Protein AF-A0A914XR70-F1 (afdb_monomer_lite)

Organism: NCBI:t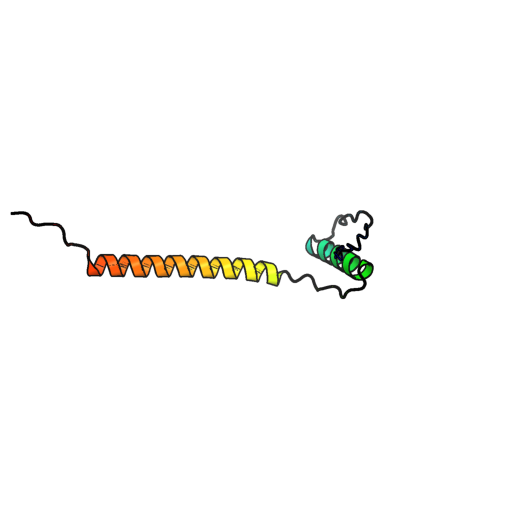xid310955

Secondary structure (DSSP, 8-state):
-----------PPPPP---TT--HHHHHHHHHHHHHHHHTS------HHHHHHHHHHHHHHHHHHHHHHHHHHHHHHHHHTT------

Sequence (88 aa):
MTSFGIIYNVRYLPPMRRHINEASEKFAQRIQERIADASNIDAIPFDLNVLKRITEQKRIHDYSQNQCAHMISTLYAAKYGPMIMHRG

pLDDT: mean 78.99, std 13.29, range [41.0, 93.62]

Radius of gyration: 27.33 Å; chains: 1; bounding box: 43×54×75 Å

Structure (mmCIF, N/CA/C/O backbone):
data_AF-A0A914XR70-F1
#
_entry.id   AF-A0A914XR70-F1
#
loop_
_atom_site.group_PDB
_atom_site.id
_atom_site.type_symbol
_atom_site.label_atom_id
_atom_site.label_alt_id
_atom_site.label_comp_id
_atom_site.label_asym_id
_atom_site.label_entity_id
_atom_site.label_seq_id
_atom_site.pdbx_PDB_ins_code
_atom_site.Cartn_x
_atom_site.Cartn_y
_atom_site.Cartn_z
_atom_site.occupancy
_atom_site.B_iso_or_equiv
_atom_site.auth_seq_id
_atom_site.auth_comp_id
_atom_site.auth_asym_id
_atom_site.auth_atom_id
_atom_site.pdbx_PDB_model_num
ATOM 1 N N . MET A 1 1 ? 14.670 -32.128 15.621 1.00 45.78 1 MET A N 1
ATOM 2 C CA . MET A 1 1 ? 14.046 -30.794 15.486 1.00 45.78 1 MET A CA 1
ATOM 3 C C . MET A 1 1 ? 14.033 -30.432 14.014 1.00 45.78 1 MET A C 1
ATOM 5 O O . MET A 1 1 ? 15.103 -30.345 13.429 1.00 45.78 1 MET A O 1
ATOM 9 N N . THR A 1 2 ? 12.858 -30.274 13.410 1.00 60.38 2 THR A N 1
ATOM 10 C CA . THR A 1 2 ? 12.738 -29.785 12.030 1.00 60.38 2 THR A CA 1
ATOM 11 C C . THR A 1 2 ? 12.644 -28.265 12.097 1.00 60.38 2 THR A C 1
ATOM 13 O O . THR A 1 2 ? 11.682 -27.734 12.644 1.00 60.38 2 THR A O 1
ATOM 16 N N . SER A 1 3 ? 13.680 -27.567 11.634 1.00 62.56 3 SER A N 1
ATOM 17 C CA . SER A 1 3 ? 13.664 -26.107 11.527 1.00 62.56 3 SER A CA 1
ATOM 18 C C . SER A 1 3 ? 12.781 -25.719 10.342 1.00 62.56 3 SER A C 1
ATOM 20 O O . SER A 1 3 ? 13.099 -26.059 9.203 1.00 62.56 3 SER A O 1
ATOM 22 N N . PHE A 1 4 ? 11.659 -25.045 10.595 1.00 66.31 4 PHE A N 1
ATOM 23 C CA . PHE A 1 4 ? 10.879 -24.406 9.539 1.00 66.31 4 PHE A CA 1
ATOM 24 C C . PHE A 1 4 ? 11.576 -23.095 9.169 1.00 66.31 4 PHE A C 1
ATOM 26 O O . PHE A 1 4 ? 11.419 -22.079 9.842 1.00 66.31 4 PHE A O 1
ATOM 33 N N . GLY A 1 5 ? 12.402 -23.130 8.124 1.00 68.00 5 GLY A N 1
ATOM 34 C CA . GLY A 1 5 ? 12.982 -21.922 7.549 1.00 68.00 5 GLY A CA 1
ATOM 35 C C . GLY A 1 5 ? 11.920 -21.150 6.771 1.00 68.00 5 GLY A C 1
ATOM 36 O O . GLY A 1 5 ? 11.308 -21.696 5.855 1.00 68.00 5 GLY A O 1
ATOM 37 N N . ILE A 1 6 ? 11.705 -19.878 7.112 1.00 71.31 6 ILE A N 1
ATOM 38 C CA . ILE A 1 6 ? 10.909 -18.973 6.278 1.00 71.31 6 ILE A CA 1
ATOM 39 C C . ILE A 1 6 ? 11.788 -18.574 5.092 1.00 71.31 6 ILE A C 1
ATOM 41 O O . ILE A 1 6 ? 12.774 -17.854 5.253 1.00 71.31 6 ILE A O 1
ATOM 45 N N . ILE A 1 7 ? 11.454 -19.071 3.904 1.00 65.38 7 ILE A N 1
ATOM 46 C CA . ILE A 1 7 ? 12.137 -18.700 2.664 1.00 65.38 7 ILE A CA 1
ATOM 47 C C . ILE A 1 7 ? 11.476 -17.427 2.137 1.00 65.38 7 ILE A C 1
ATOM 49 O O . ILE A 1 7 ? 10.334 -17.456 1.680 1.00 65.38 7 ILE A O 1
ATOM 53 N N . TYR A 1 8 ? 12.195 -16.308 2.196 1.00 69.19 8 TYR A N 1
ATOM 54 C CA . TYR A 1 8 ? 11.765 -15.065 1.561 1.00 69.19 8 TYR A CA 1
ATOM 55 C C . TYR A 1 8 ? 12.246 -15.038 0.109 1.00 69.19 8 TYR A C 1
ATOM 57 O O . TYR A 1 8 ? 13.448 -15.056 -0.152 1.00 69.19 8 TYR A O 1
ATOM 65 N N . ASN A 1 9 ? 11.316 -14.960 -0.842 1.00 70.56 9 ASN A N 1
ATOM 66 C CA . ASN A 1 9 ? 11.649 -14.700 -2.239 1.00 70.56 9 ASN A CA 1
ATOM 67 C C . ASN A 1 9 ? 11.822 -13.185 -2.434 1.00 70.56 9 ASN A C 1
ATOM 69 O O . ASN A 1 9 ? 10.850 -12.460 -2.641 1.00 70.56 9 ASN A O 1
ATOM 73 N N . VAL A 1 10 ? 13.053 -12.693 -2.278 1.00 76.38 10 VAL A N 1
ATOM 74 C CA . VAL A 1 10 ? 13.376 -11.266 -2.414 1.00 76.38 10 VAL A CA 1
ATOM 75 C C . VAL A 1 10 ? 13.795 -10.978 -3.852 1.00 76.38 10 VAL A C 1
ATOM 77 O O . VAL A 1 10 ? 14.796 -11.508 -4.332 1.00 76.38 10 VAL A O 1
ATOM 80 N N . ARG A 1 11 ? 13.058 -10.097 -4.536 1.00 79.25 11 ARG A N 1
ATOM 81 C CA . ARG A 1 11 ? 13.376 -9.654 -5.898 1.00 79.25 11 ARG A CA 1
ATOM 82 C C . ARG A 1 11 ? 13.625 -8.151 -5.927 1.00 79.25 11 ARG A C 1
ATOM 84 O O . ARG A 1 11 ? 12.733 -7.364 -5.626 1.00 79.25 11 ARG A O 1
ATOM 91 N N . TYR A 1 12 ? 14.834 -7.752 -6.316 1.00 81.12 12 TYR A N 1
ATOM 92 C CA . TYR A 1 12 ? 15.175 -6.341 -6.489 1.00 81.12 12 TYR A CA 1
ATOM 93 C C . TYR A 1 12 ? 14.618 -5.814 -7.810 1.00 81.12 12 TYR A C 1
ATOM 95 O O . TYR A 1 12 ? 14.858 -6.386 -8.875 1.00 81.12 12 TYR A O 1
ATOM 103 N N . LEU A 1 13 ? 13.887 -4.704 -7.736 1.00 85.38 13 LEU A N 1
ATOM 104 C CA . LEU A 1 13 ? 13.417 -3.971 -8.905 1.00 85.38 13 LEU A CA 1
ATOM 105 C C . LEU A 1 13 ? 14.385 -2.833 -9.246 1.00 85.38 13 LEU A C 1
ATOM 107 O O . LEU A 1 13 ? 14.975 -2.239 -8.339 1.00 85.38 13 LEU A O 1
ATOM 111 N N . PRO A 1 14 ? 14.549 -2.499 -10.538 1.00 87.31 14 PRO A N 1
ATOM 112 C CA . PRO A 1 14 ? 15.334 -1.341 -10.935 1.00 87.31 14 PRO A CA 1
ATOM 113 C C . PRO A 1 14 ? 14.712 -0.049 -10.378 1.00 87.31 14 PRO A C 1
ATOM 115 O O . PRO A 1 14 ? 13.489 0.033 -10.230 1.00 87.31 14 PRO A O 1
ATOM 118 N N . PRO A 1 15 ? 15.527 0.983 -10.097 1.00 87.31 15 PRO A N 1
ATOM 119 C CA . PRO A 1 15 ? 15.034 2.241 -9.558 1.00 87.31 15 PRO A CA 1
ATOM 120 C C . PRO A 1 15 ? 14.072 2.907 -10.547 1.00 87.31 15 PRO A C 1
ATOM 122 O O . PRO A 1 15 ? 14.448 3.273 -11.662 1.00 87.31 15 PRO A O 1
ATOM 125 N N . MET A 1 16 ? 12.823 3.084 -10.125 1.00 90.50 16 MET A N 1
ATOM 126 C CA . MET A 1 16 ? 11.800 3.768 -10.910 1.00 90.50 16 MET A CA 1
ATOM 127 C C . MET A 1 16 ? 11.749 5.244 -10.533 1.00 90.50 16 MET A C 1
ATOM 129 O O . MET A 1 16 ? 11.691 5.599 -9.358 1.00 90.50 16 MET A O 1
ATOM 133 N N . ARG A 1 17 ? 11.761 6.117 -11.542 1.00 92.19 17 ARG A N 1
ATOM 134 C CA . ARG A 1 17 ? 11.609 7.566 -11.367 1.00 92.19 17 ARG A CA 1
ATOM 135 C C . ARG A 1 17 ? 10.249 8.015 -11.877 1.00 92.19 17 ARG A C 1
ATOM 137 O O . ARG A 1 17 ? 9.767 7.491 -12.885 1.00 92.19 17 ARG A O 1
ATOM 144 N N . ARG A 1 18 ? 9.664 8.994 -11.189 1.00 93.62 18 ARG A N 1
ATOM 145 C CA . ARG A 1 18 ? 8.455 9.685 -11.636 1.00 93.62 18 ARG A CA 1
ATOM 146 C C . ARG A 1 18 ? 8.779 10.539 -12.859 1.00 93.62 18 ARG A C 1
ATOM 148 O O . ARG A 1 18 ? 9.8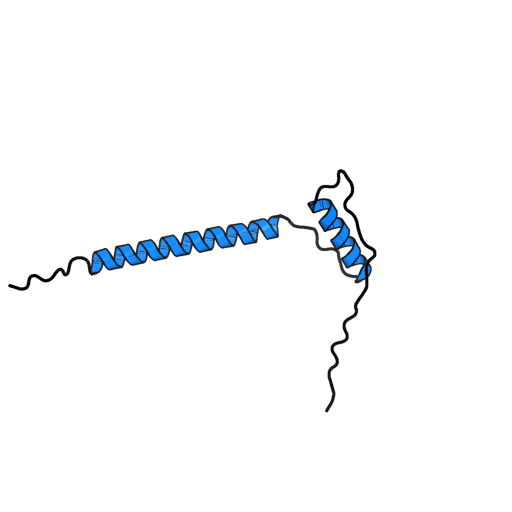17 11.204 -12.878 1.00 93.62 18 ARG A O 1
ATOM 155 N N . HIS A 1 19 ? 7.911 10.536 -13.863 1.00 93.06 19 HIS A N 1
ATOM 156 C CA . HIS A 1 19 ? 8.057 11.449 -14.998 1.00 93.06 19 HIS A CA 1
ATOM 157 C C . HIS A 1 19 ? 7.712 12.894 -14.593 1.00 93.06 19 HIS A C 1
ATOM 159 O O . HIS A 1 19 ? 6.987 13.124 -13.629 1.00 93.06 19 HIS A O 1
ATOM 165 N N . ILE A 1 20 ? 8.225 13.882 -15.335 1.00 90.62 20 ILE A N 1
ATOM 166 C CA . ILE A 1 20 ? 8.102 15.316 -14.993 1.00 90.62 20 ILE A CA 1
ATOM 167 C C . ILE A 1 20 ? 6.639 15.767 -14.825 1.00 90.62 20 ILE A C 1
ATOM 169 O O . ILE A 1 20 ? 6.347 16.521 -13.903 1.00 90.62 20 ILE A O 1
ATOM 173 N N . ASN A 1 21 ? 5.723 15.243 -15.645 1.00 93.00 21 ASN A N 1
ATOM 174 C CA . ASN A 1 21 ? 4.295 15.592 -15.628 1.00 93.00 21 ASN A CA 1
ATOM 175 C C . ASN A 1 21 ? 3.393 14.447 -15.129 1.00 93.00 21 ASN A C 1
ATOM 177 O O . ASN A 1 21 ? 2.184 14.464 -15.346 1.00 93.00 21 ASN A O 1
ATOM 181 N N . GLU A 1 22 ? 3.966 13.410 -14.515 1.00 90.19 22 GLU A N 1
ATOM 182 C CA . GLU A 1 22 ? 3.194 12.273 -14.010 1.00 90.19 22 GLU A CA 1
ATOM 183 C C . GLU A 1 22 ? 2.608 12.607 -12.635 1.0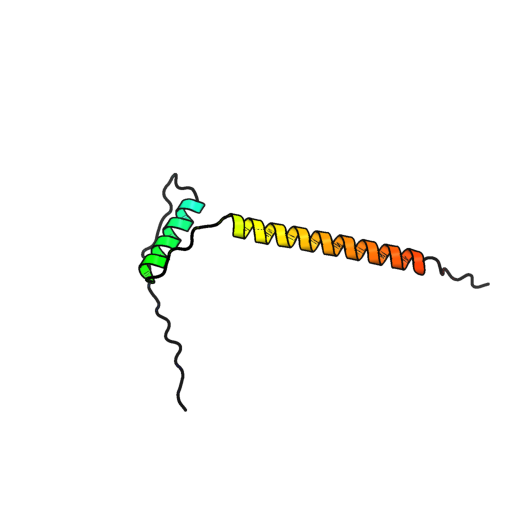0 90.19 22 GLU A C 1
ATOM 185 O O . GLU A 1 22 ? 3.327 12.974 -11.702 1.00 90.19 22 GLU A O 1
ATOM 190 N N . ALA A 1 23 ? 1.287 12.458 -12.513 1.00 88.12 23 ALA A N 1
ATOM 191 C CA . ALA A 1 23 ? 0.603 12.549 -11.232 1.00 88.12 23 ALA A CA 1
ATOM 192 C C . ALA A 1 23 ? 1.140 11.475 -10.271 1.00 88.12 23 ALA A C 1
ATOM 194 O O . ALA A 1 23 ? 1.435 10.348 -10.677 1.00 88.12 23 ALA A O 1
ATOM 195 N N . SER A 1 24 ? 1.268 11.810 -8.988 1.00 85.38 24 SER A N 1
ATOM 196 C CA . SER A 1 24 ? 1.848 10.906 -7.986 1.00 85.38 24 SER A CA 1
ATOM 197 C C . SER A 1 24 ? 1.092 9.576 -7.885 1.00 85.38 24 SER A C 1
ATOM 199 O O . SER A 1 24 ? 1.703 8.534 -7.672 1.00 85.38 24 SER A O 1
ATOM 201 N N . GLU A 1 25 ? -0.222 9.594 -8.096 1.00 84.69 25 GLU A N 1
ATOM 202 C CA . GLU A 1 25 ? -1.084 8.412 -8.078 1.00 84.69 25 GLU A CA 1
ATOM 203 C C . GLU A 1 25 ? -0.812 7.494 -9.269 1.00 84.69 25 GLU A C 1
ATOM 205 O O . GLU A 1 25 ? -0.753 6.276 -9.119 1.00 84.69 25 GLU A O 1
ATOM 210 N N . LYS A 1 26 ? -0.576 8.078 -10.450 1.00 86.06 26 LYS A N 1
ATOM 211 C CA . LYS A 1 26 ? -0.201 7.327 -11.655 1.00 86.06 26 LYS A CA 1
ATOM 212 C C . LYS A 1 26 ? 1.171 6.681 -11.506 1.00 86.06 26 LYS A C 1
ATOM 214 O O . LYS A 1 26 ? 1.348 5.531 -11.897 1.00 86.06 26 LYS A O 1
ATOM 219 N N . PHE A 1 27 ? 2.099 7.378 -10.855 1.00 90.25 27 PHE A N 1
ATOM 220 C CA . PHE A 1 27 ? 3.404 6.821 -10.522 1.00 90.25 27 PHE A CA 1
ATOM 221 C C . PHE A 1 27 ? 3.312 5.645 -9.544 1.00 90.25 27 PHE A C 1
ATOM 223 O O . PHE A 1 27 ? 3.927 4.604 -9.773 1.00 90.25 27 PHE A O 1
ATOM 230 N N . ALA A 1 28 ? 2.522 5.792 -8.477 1.00 86.88 28 ALA A N 1
ATOM 231 C CA . ALA A 1 28 ? 2.306 4.729 -7.500 1.00 86.88 28 ALA A CA 1
ATOM 232 C C . ALA A 1 28 ? 1.661 3.492 -8.145 1.00 86.88 28 ALA A C 1
ATOM 234 O O . ALA A 1 28 ? 2.142 2.378 -7.939 1.00 86.88 28 ALA A O 1
ATOM 235 N N . GLN A 1 29 ? 0.644 3.697 -8.988 1.00 88.00 29 GLN A N 1
ATOM 236 C CA . GLN A 1 29 ? 0.001 2.625 -9.744 1.00 88.00 29 GLN A CA 1
ATOM 237 C C . GLN A 1 29 ? 1.006 1.880 -10.640 1.00 88.00 29 GLN A C 1
ATOM 239 O O . GLN A 1 29 ? 1.073 0.656 -10.600 1.00 88.00 29 GLN A O 1
ATOM 244 N N . ARG A 1 30 ? 1.853 2.605 -11.380 1.00 90.00 30 ARG A N 1
ATOM 245 C CA . ARG A 1 30 ? 2.881 2.010 -12.249 1.00 90.00 30 ARG A CA 1
ATOM 246 C C . ARG A 1 30 ? 3.908 1.178 -11.478 1.00 90.00 30 ARG A C 1
ATOM 248 O O . ARG A 1 30 ? 4.338 0.126 -11.950 1.00 90.00 30 ARG A O 1
ATOM 255 N N . ILE A 1 31 ? 4.319 1.636 -10.293 1.00 89.00 31 ILE A N 1
ATOM 256 C CA . ILE A 1 31 ? 5.201 0.852 -9.415 1.00 89.00 31 ILE A CA 1
ATOM 257 C C . ILE A 1 31 ? 4.493 -0.427 -8.963 1.00 89.00 31 ILE A C 1
ATOM 259 O O . ILE A 1 31 ? 5.092 -1.500 -8.993 1.00 89.00 31 ILE A O 1
ATOM 263 N N . GLN A 1 32 ? 3.228 -0.321 -8.559 1.00 87.38 32 GLN A N 1
ATOM 264 C CA . GLN A 1 32 ? 2.442 -1.450 -8.077 1.00 87.38 32 GLN A CA 1
ATOM 265 C C . GLN A 1 32 ? 2.239 -2.515 -9.159 1.00 87.38 32 GLN A C 1
ATOM 267 O O . GLN A 1 32 ? 2.447 -3.695 -8.887 1.00 87.38 32 GLN A O 1
ATOM 272 N N . GLU A 1 33 ? 1.929 -2.103 -10.389 1.00 89.19 33 GLU A N 1
ATOM 273 C CA . GLU A 1 33 ? 1.863 -2.986 -11.559 1.00 89.19 33 GLU A CA 1
ATOM 274 C C . GLU A 1 33 ? 3.201 -3.704 -11.777 1.00 89.19 33 GLU A C 1
ATOM 276 O O . GLU A 1 33 ? 3.240 -4.921 -11.937 1.00 89.19 33 GLU A O 1
ATOM 281 N N . ARG A 1 34 ? 4.329 -2.992 -11.657 1.00 89.19 34 ARG A N 1
ATOM 282 C CA . ARG A 1 34 ? 5.651 -3.611 -11.817 1.00 89.19 34 ARG A CA 1
ATOM 283 C C . ARG A 1 34 ? 5.992 -4.619 -10.7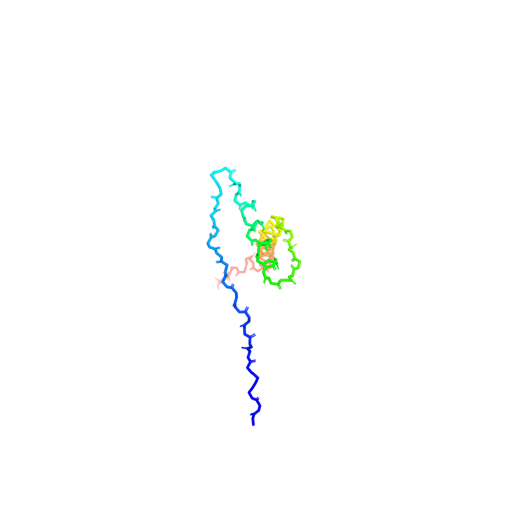20 1.00 89.19 34 ARG A C 1
ATOM 285 O O . ARG A 1 34 ? 6.643 -5.626 -10.999 1.00 89.19 34 ARG A O 1
ATOM 292 N N . ILE A 1 35 ? 5.595 -4.345 -9.480 1.00 87.25 35 ILE A N 1
ATOM 293 C CA . ILE A 1 35 ? 5.752 -5.281 -8.359 1.00 87.25 35 ILE A CA 1
ATOM 294 C C . ILE A 1 35 ? 4.883 -6.521 -8.588 1.00 87.25 35 ILE A C 1
ATOM 296 O O . ILE A 1 35 ? 5.352 -7.637 -8.352 1.00 87.25 35 ILE A O 1
ATOM 300 N N . ALA A 1 36 ? 3.656 -6.328 -9.072 1.00 88.00 36 ALA A N 1
ATOM 301 C CA . ALA A 1 36 ? 2.717 -7.400 -9.363 1.00 88.00 36 ALA A CA 1
ATOM 302 C C . ALA A 1 36 ? 3.252 -8.331 -10.464 1.00 88.00 36 ALA A C 1
ATOM 304 O O . ALA A 1 36 ? 3.405 -9.529 -10.222 1.00 88.00 36 ALA A O 1
ATOM 305 N N . ASP A 1 37 ? 3.703 -7.764 -11.590 1.00 88.56 37 ASP A N 1
ATOM 306 C CA . ASP A 1 37 ? 4.379 -8.492 -12.673 1.00 88.56 37 ASP A CA 1
ATOM 307 C C . ASP A 1 37 ? 5.572 -9.304 -12.153 1.00 88.56 37 ASP A C 1
ATOM 309 O O . ASP A 1 37 ? 5.762 -10.478 -12.471 1.00 88.56 37 ASP A O 1
ATOM 313 N N . ALA A 1 38 ? 6.420 -8.662 -11.346 1.00 87.00 38 ALA A N 1
ATOM 314 C CA . ALA A 1 38 ? 7.639 -9.273 -10.839 1.00 87.00 38 ALA A CA 1
ATOM 315 C C . ALA A 1 38 ? 7.374 -10.391 -9.822 1.00 87.00 38 ALA A C 1
ATOM 317 O O . ALA A 1 38 ? 8.234 -11.262 -9.656 1.00 87.00 38 ALA A O 1
ATOM 318 N N . SER A 1 39 ? 6.210 -10.371 -9.175 1.00 84.94 39 SER A N 1
ATOM 319 C CA . SER A 1 39 ? 5.783 -11.367 -8.190 1.00 84.94 39 SER A CA 1
ATOM 320 C C . SER A 1 39 ? 4.798 -12.387 -8.772 1.00 84.94 39 SER A C 1
ATOM 322 O O . SER A 1 39 ? 4.401 -13.302 -8.058 1.00 84.94 39 SER A O 1
ATOM 324 N N . ASN A 1 40 ? 4.436 -12.257 -10.057 1.00 85.06 40 ASN A N 1
ATOM 325 C CA . ASN A 1 40 ? 3.428 -13.072 -10.738 1.00 85.06 40 ASN A CA 1
ATOM 326 C C . ASN A 1 40 ? 2.087 -13.113 -9.979 1.00 85.06 40 ASN A C 1
ATOM 328 O O . ASN A 1 40 ? 1.494 -14.175 -9.790 1.00 85.06 40 ASN A O 1
ATOM 332 N N . ILE A 1 41 ? 1.654 -11.946 -9.504 1.00 83.94 41 ILE A N 1
ATOM 333 C CA . ILE A 1 41 ? 0.360 -11.729 -8.848 1.00 83.94 41 ILE A C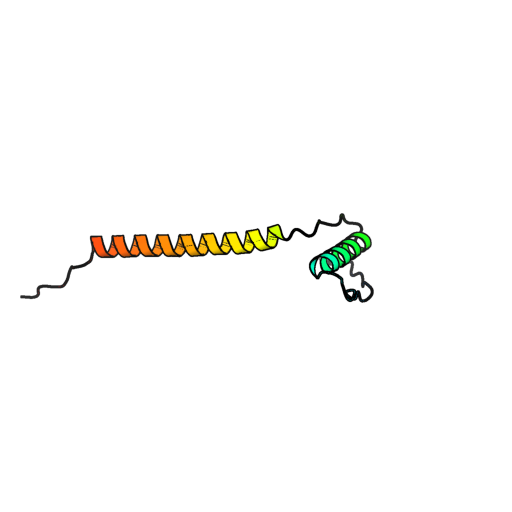A 1
ATOM 334 C C . ILE A 1 41 ? -0.431 -10.682 -9.628 1.00 83.94 41 ILE A C 1
ATOM 336 O O . ILE A 1 41 ? 0.148 -9.889 -10.369 1.00 83.94 41 ILE A O 1
ATOM 340 N N . ASP A 1 42 ? -1.742 -10.637 -9.415 1.00 81.75 42 ASP A N 1
ATOM 341 C CA . ASP A 1 42 ? -2.582 -9.616 -10.032 1.00 81.75 42 ASP A CA 1
ATOM 342 C C . ASP A 1 42 ? -2.311 -8.229 -9.436 1.00 81.75 42 ASP A C 1
ATOM 344 O O . ASP A 1 42 ? -2.199 -8.046 -8.217 1.00 81.75 42 ASP A O 1
ATOM 348 N N . ALA A 1 43 ? -2.226 -7.224 -10.308 1.00 79.00 43 ALA A N 1
ATOM 349 C CA . ALA A 1 43 ? -2.089 -5.838 -9.893 1.00 79.00 43 ALA A CA 1
ATOM 350 C C . ALA A 1 43 ? -3.401 -5.356 -9.262 1.00 79.00 43 ALA A C 1
ATOM 352 O O . ALA A 1 43 ? -4.437 -5.258 -9.919 1.00 79.00 43 ALA A O 1
ATOM 353 N N . ILE A 1 44 ? -3.358 -5.028 -7.971 1.00 76.88 44 ILE A N 1
ATOM 354 C CA . ILE A 1 44 ? -4.503 -4.419 -7.292 1.00 76.88 44 ILE A CA 1
ATOM 355 C C . ILE A 1 44 ? -4.627 -2.968 -7.790 1.00 76.88 44 ILE A C 1
ATOM 357 O O . ILE A 1 44 ? -3.639 -2.231 -7.741 1.00 76.88 44 ILE A O 1
ATOM 361 N N . PRO A 1 45 ? -5.806 -2.521 -8.253 1.00 70.56 45 PRO A N 1
ATOM 362 C CA . PRO A 1 45 ? -5.989 -1.145 -8.692 1.00 70.56 45 PRO A CA 1
ATOM 363 C C . PRO A 1 45 ? -5.736 -0.171 -7.537 1.00 70.56 45 PRO A C 1
ATOM 365 O O . PRO A 1 45 ? -6.176 -0.389 -6.406 1.00 70.56 45 PRO A O 1
ATOM 368 N N . PHE A 1 46 ? -5.026 0.919 -7.829 1.00 67.44 46 PHE A N 1
ATOM 369 C CA . PHE A 1 46 ? -4.721 1.955 -6.848 1.00 67.44 46 PHE A CA 1
ATOM 370 C C . PHE A 1 46 ? -6.005 2.705 -6.453 1.00 67.44 46 PHE A C 1
ATOM 372 O O . PHE A 1 46 ? -6.442 3.628 -7.143 1.00 67.44 46 PHE A O 1
ATOM 379 N N . ASP A 1 47 ? -6.640 2.288 -5.355 1.00 67.62 47 ASP A N 1
ATOM 380 C CA . ASP A 1 47 ? -7.900 2.865 -4.886 1.00 67.62 47 ASP A CA 1
ATOM 381 C C . ASP A 1 47 ? -7.668 3.953 -3.824 1.00 67.62 47 ASP A C 1
ATOM 383 O O . ASP A 1 47 ? -7.566 3.695 -2.621 1.00 67.62 47 ASP A O 1
ATOM 387 N N . LEU A 1 48 ? -7.651 5.212 -4.270 1.00 64.06 48 LEU A N 1
ATOM 388 C CA . LEU A 1 48 ? -7.648 6.392 -3.393 1.00 64.06 48 LEU A CA 1
ATOM 389 C C . LEU A 1 48 ? -8.833 6.413 -2.416 1.00 64.06 48 LEU A C 1
ATOM 391 O O . LEU A 1 48 ? -8.770 7.092 -1.385 1.00 64.06 48 LEU A O 1
ATOM 395 N N . ASN A 1 49 ? -9.919 5.694 -2.713 1.00 65.25 49 ASN A N 1
ATOM 396 C CA . ASN A 1 49 ? -11.063 5.624 -1.819 1.00 65.25 49 ASN A CA 1
ATOM 397 C C . ASN A 1 49 ? -10.760 4.804 -0.571 1.00 65.25 49 ASN A C 1
ATOM 399 O O . ASN A 1 49 ? -11.386 5.062 0.447 1.00 65.25 49 ASN A O 1
ATOM 403 N N . VAL A 1 50 ? -9.791 3.885 -0.585 1.00 66.94 50 VAL A N 1
ATOM 404 C CA . VAL A 1 50 ? -9.394 3.147 0.625 1.00 66.94 50 VAL A CA 1
ATOM 405 C C . VAL A 1 50 ? -8.778 4.100 1.650 1.00 66.94 50 VAL A C 1
ATOM 407 O O . VAL A 1 50 ? -9.194 4.112 2.806 1.00 66.94 50 VAL A O 1
ATOM 410 N N . LEU A 1 51 ? -7.866 4.977 1.221 1.00 64.62 51 LEU A N 1
ATOM 411 C CA . LEU A 1 51 ? -7.258 5.983 2.101 1.00 64.62 51 LEU A CA 1
ATOM 412 C C . LEU A 1 51 ? -8.289 6.997 2.614 1.00 64.62 51 LEU A C 1
ATOM 414 O O . LEU A 1 51 ? -8.290 7.348 3.799 1.00 64.62 51 LEU A O 1
ATOM 418 N N . LYS A 1 52 ? -9.212 7.425 1.744 1.00 67.81 52 LYS A N 1
ATOM 419 C CA . LYS A 1 52 ? -10.330 8.294 2.137 1.00 67.81 52 LYS A CA 1
ATOM 420 C C . LYS A 1 52 ? -11.274 7.594 3.114 1.00 67.81 52 LYS A C 1
ATOM 422 O O . LYS A 1 52 ? -11.669 8.207 4.095 1.00 67.81 52 LYS A O 1
ATOM 427 N N . ARG A 1 53 ? -11.582 6.310 2.900 1.00 75.12 53 ARG A N 1
ATOM 428 C CA . ARG A 1 53 ? -12.422 5.496 3.792 1.00 75.12 53 ARG A CA 1
ATOM 429 C C . ARG A 1 53 ? -11.792 5.342 5.169 1.00 75.12 53 ARG A C 1
ATOM 431 O O . ARG A 1 53 ? -12.502 5.519 6.145 1.00 75.12 53 ARG A O 1
ATOM 438 N N . ILE A 1 54 ? -10.488 5.077 5.264 1.00 79.06 54 ILE A N 1
ATOM 439 C CA . ILE A 1 54 ? -9.786 4.969 6.556 1.00 79.06 54 ILE A CA 1
ATOM 440 C C . ILE A 1 54 ? -9.825 6.307 7.303 1.00 79.06 54 ILE A C 1
ATOM 442 O O . ILE A 1 54 ? -10.147 6.355 8.490 1.00 79.06 54 ILE A O 1
ATOM 446 N N . THR A 1 55 ? -9.538 7.403 6.598 1.00 78.56 55 THR A N 1
ATOM 447 C CA . THR A 1 55 ? -9.579 8.752 7.182 1.00 78.56 55 THR A CA 1
ATOM 448 C C . THR A 1 55 ? -10.985 9.106 7.667 1.00 78.56 55 THR A C 1
ATOM 450 O O . THR A 1 55 ? -11.154 9.590 8.784 1.00 78.56 55 THR A O 1
ATOM 453 N N . GLU A 1 56 ? -12.002 8.810 6.859 1.00 75.44 56 GLU A N 1
ATOM 454 C CA . GLU A 1 56 ? -13.396 9.096 7.187 1.00 75.44 56 GLU A CA 1
ATOM 455 C C . GLU A 1 56 ? -13.922 8.198 8.315 1.00 75.44 56 GLU A C 1
ATOM 457 O O . GLU A 1 56 ? -14.610 8.679 9.211 1.00 75.44 56 GLU A O 1
ATOM 462 N N . GLN A 1 57 ? -13.531 6.920 8.350 1.00 86.44 57 GLN A N 1
ATOM 463 C CA . GLN A 1 57 ? -13.831 6.015 9.463 1.00 86.44 57 GLN A CA 1
ATOM 464 C C . GLN A 1 57 ? -13.257 6.540 10.777 1.00 86.44 57 GLN A C 1
ATOM 466 O O . GLN A 1 57 ? -13.966 6.568 11.782 1.00 86.44 57 GLN A O 1
ATOM 471 N N . LYS A 1 58 ? -12.003 7.007 10.767 1.00 91.88 58 LYS A N 1
ATOM 472 C CA . LYS A 1 58 ? -11.382 7.608 11.950 1.00 91.88 58 LYS A CA 1
ATOM 473 C C . LYS A 1 58 ? -12.122 8.875 12.387 1.00 91.88 58 LYS A C 1
ATOM 475 O O . LYS A 1 58 ? -12.447 9.014 13.561 1.00 91.88 58 LYS A O 1
ATOM 480 N N . ARG A 1 59 ? -12.471 9.755 11.442 1.00 90.56 59 ARG A N 1
ATOM 481 C CA . ARG A 1 59 ? -13.245 10.977 11.717 1.00 90.56 59 ARG A CA 1
ATOM 482 C C . ARG A 1 59 ? -14.592 10.669 12.378 1.00 90.56 59 ARG A C 1
ATOM 484 O O . ARG A 1 59 ? -14.959 11.320 13.354 1.00 90.56 59 ARG A O 1
ATOM 491 N N . ILE A 1 60 ? -15.324 9.686 11.851 1.00 88.88 60 ILE A N 1
ATOM 492 C CA . ILE A 1 60 ? -16.628 9.263 12.381 1.00 88.88 60 ILE A CA 1
ATOM 493 C C . ILE A 1 60 ? -16.473 8.631 13.768 1.00 88.88 60 ILE A C 1
ATOM 495 O O . ILE A 1 60 ? -17.249 8.949 14.669 1.00 88.88 60 ILE A O 1
ATOM 499 N N . HIS A 1 61 ? -15.464 7.779 13.957 1.00 93.38 61 HIS A N 1
ATOM 500 C CA . HIS A 1 61 ? -15.162 7.176 15.252 1.00 93.38 61 HIS A CA 1
ATOM 501 C C . HIS A 1 61 ? -14.892 8.248 16.317 1.00 93.38 61 HIS A C 1
ATOM 503 O O . HIS A 1 61 ? -15.566 8.263 17.348 1.00 93.38 61 HIS A O 1
ATOM 509 N N . ASP A 1 62 ? -13.992 9.191 16.039 1.00 93.62 62 ASP A N 1
ATOM 510 C CA . ASP A 1 62 ? -13.614 10.248 16.984 1.00 93.62 62 ASP A CA 1
ATOM 511 C C . ASP A 1 62 ? -14.807 11.165 17.299 1.00 93.62 62 ASP A C 1
ATOM 513 O O . ASP A 1 62 ? -15.047 11.526 18.453 1.00 93.62 62 ASP A O 1
ATOM 517 N N . TYR A 1 63 ? -15.622 11.487 16.288 1.00 93.62 63 TYR A N 1
ATOM 518 C CA . TYR A 1 63 ? -16.875 12.212 16.489 1.00 93.62 63 TYR A CA 1
ATOM 519 C C . TYR A 1 63 ? -17.831 11.449 17.417 1.00 93.62 63 TYR A C 1
ATOM 521 O O . TYR A 1 63 ? -18.341 12.024 18.379 1.00 93.62 63 TYR A O 1
ATOM 529 N N . SER A 1 64 ? -18.043 10.153 17.170 1.00 89.62 64 SER A N 1
ATOM 530 C CA . SER A 1 64 ? -18.942 9.321 17.977 1.00 89.62 64 SER A CA 1
ATOM 531 C C . SER A 1 64 ? -18.472 9.184 19.428 1.00 89.62 64 SER A C 1
ATOM 533 O O . SER A 1 64 ? -19.284 9.313 20.344 1.00 89.62 64 SER A O 1
ATOM 535 N N . GLN A 1 65 ? -17.165 9.018 19.658 1.00 92.44 65 GLN A N 1
ATOM 536 C CA . GLN A 1 65 ? -16.593 8.973 21.004 1.00 92.44 65 GLN A CA 1
ATOM 537 C C . GLN A 1 65 ? -16.827 10.280 21.757 1.00 92.44 65 GLN A C 1
ATOM 539 O O . GLN A 1 65 ? -17.267 10.251 22.906 1.00 92.44 65 GLN A O 1
ATOM 544 N N . ASN A 1 66 ? -16.598 11.421 21.105 1.00 91.69 66 ASN A N 1
ATOM 545 C CA . ASN A 1 66 ? -16.803 12.730 21.718 1.00 91.69 66 ASN A CA 1
ATOM 546 C C . ASN A 1 66 ? -18.276 12.981 22.067 1.00 91.69 66 ASN A C 1
ATOM 548 O O . ASN A 1 66 ? -18.574 13.481 23.152 1.00 91.69 66 ASN A O 1
ATOM 552 N N . GLN A 1 67 ? -19.205 12.595 21.187 1.00 91.31 67 GLN A N 1
ATOM 553 C CA . GLN A 1 67 ? -20.640 12.709 21.462 1.00 91.31 67 GLN A CA 1
ATOM 554 C C . GLN A 1 67 ? -21.072 11.804 22.622 1.00 91.31 67 GLN A C 1
ATOM 556 O O . GLN A 1 67 ? -21.764 12.258 23.531 1.00 91.31 67 GLN A O 1
ATOM 561 N N . CYS A 1 68 ? -20.611 10.551 22.655 1.00 88.94 68 CYS A N 1
ATOM 562 C CA . CYS A 1 68 ? -20.873 9.648 23.775 1.00 88.94 68 CYS A CA 1
ATOM 563 C C . CYS A 1 68 ? -20.312 10.191 25.095 1.00 88.94 68 CYS A C 1
ATOM 565 O O . CYS A 1 68 ? -21.022 10.203 26.098 1.00 88.94 68 CYS A O 1
ATOM 567 N N . ALA A 1 69 ? -19.074 10.691 25.104 1.00 88.50 69 ALA A N 1
ATOM 568 C CA . ALA A 1 69 ? -18.465 11.280 26.294 1.00 88.50 69 ALA A CA 1
ATOM 569 C C . ALA A 1 69 ? -19.256 12.497 26.805 1.00 88.50 69 ALA A C 1
ATOM 571 O O . ALA A 1 69 ? -19.465 12.636 28.011 1.00 88.50 69 ALA A O 1
ATOM 572 N N . HIS A 1 70 ? -19.746 13.344 25.895 1.00 88.38 70 HIS A N 1
ATOM 573 C CA . HIS A 1 70 ? -20.580 14.495 26.236 1.00 88.38 70 HIS A CA 1
ATOM 574 C C . HIS A 1 70 ? -21.949 14.088 26.805 1.00 88.38 70 HIS A C 1
ATOM 576 O O . HIS A 1 70 ? -22.403 14.638 27.809 1.00 88.38 70 HIS A O 1
ATOM 582 N N . MET A 1 71 ? -22.606 13.087 26.217 1.00 88.19 71 MET A N 1
ATOM 583 C CA . MET A 1 71 ? -23.868 12.564 26.754 1.00 88.19 71 MET A CA 1
ATOM 584 C C . MET A 1 71 ? -23.683 11.931 28.135 1.00 88.19 71 MET A C 1
ATOM 586 O O . MET A 1 71 ? -24.493 12.132 29.034 1.00 88.19 71 MET A O 1
ATOM 590 N N . ILE A 1 72 ? -22.594 11.190 28.339 1.00 86.94 72 ILE A N 1
ATOM 591 C CA . ILE A 1 72 ? -22.291 10.599 29.643 1.00 86.94 72 ILE A CA 1
ATOM 592 C C . ILE A 1 72 ? -22.052 11.705 30.674 1.00 86.94 72 ILE A C 1
ATOM 594 O O . ILE A 1 72 ? -22.651 11.668 31.746 1.00 86.94 72 ILE A O 1
ATOM 598 N N . SER A 1 73 ? -21.234 12.716 30.366 1.00 87.06 73 SER A N 1
ATOM 599 C CA . SER A 1 73 ? -20.940 13.792 31.320 1.00 87.06 73 SER A CA 1
ATOM 600 C C . SER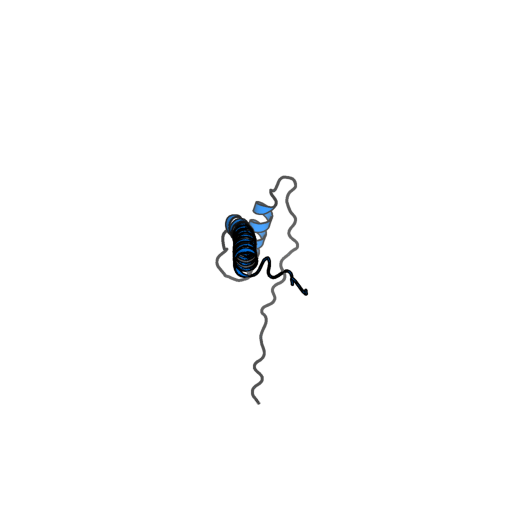 A 1 73 ? -22.185 14.598 31.696 1.00 87.06 73 SER A C 1
ATOM 602 O O . SER A 1 73 ? -22.383 14.900 32.872 1.00 87.06 73 SER A O 1
ATOM 604 N N . THR A 1 74 ? -23.062 14.878 30.732 1.00 85.44 74 THR A N 1
ATOM 605 C CA . THR A 1 74 ? -24.337 15.567 30.973 1.00 85.44 74 THR A CA 1
ATOM 606 C C . THR A 1 74 ? -25.294 14.731 31.820 1.00 85.44 74 THR A C 1
ATOM 608 O O . THR A 1 74 ? -25.878 15.260 32.763 1.00 85.44 74 THR A O 1
ATOM 611 N N . LEU A 1 75 ? -25.406 13.422 31.574 1.00 84.69 75 LEU A N 1
ATOM 612 C CA . LEU A 1 75 ? -26.219 12.522 32.401 1.00 84.69 75 LEU A CA 1
ATOM 613 C C . LEU A 1 75 ? -25.674 12.393 33.830 1.00 84.69 75 LEU A C 1
ATOM 615 O O . LEU A 1 75 ? -26.446 12.405 34.787 1.00 84.69 75 LEU A O 1
ATOM 619 N N . TYR A 1 76 ? -24.353 12.305 33.995 1.00 81.62 76 TYR A N 1
ATOM 620 C CA . TYR A 1 76 ? -23.721 12.305 35.316 1.00 81.62 76 TYR A CA 1
ATOM 621 C C . TYR A 1 76 ? -23.955 13.626 36.054 1.00 81.62 76 TYR A C 1
ATOM 623 O O . TYR A 1 76 ? -24.322 13.608 37.227 1.00 81.62 76 TYR A O 1
ATOM 631 N N . ALA A 1 77 ? -23.799 14.765 35.377 1.00 78.81 77 ALA A N 1
ATOM 632 C CA . ALA A 1 77 ? -24.078 16.074 35.957 1.00 78.81 77 ALA A CA 1
ATOM 633 C C . ALA A 1 77 ? -25.556 16.216 36.353 1.00 78.81 77 ALA A C 1
ATOM 635 O O . ALA A 1 77 ? -25.839 16.664 37.454 1.00 78.81 77 ALA A O 1
ATOM 636 N N . ALA A 1 78 ? -26.492 15.758 35.520 1.00 77.00 78 ALA A N 1
ATOM 637 C CA . ALA A 1 78 ? -27.921 15.785 35.834 1.00 77.00 78 ALA A CA 1
ATOM 638 C C . ALA A 1 78 ? -28.298 14.864 37.008 1.00 77.00 78 ALA A C 1
ATOM 640 O O . ALA A 1 78 ? -29.225 15.161 37.758 1.00 77.00 78 ALA A O 1
ATOM 641 N N . LYS A 1 79 ? -27.587 13.743 37.180 1.00 74.94 79 LYS A N 1
ATOM 642 C CA . LYS A 1 79 ? -27.853 12.767 38.247 1.00 74.94 79 LYS A CA 1
ATOM 643 C C . LYS A 1 79 ? -27.172 13.112 39.578 1.00 74.94 79 LYS A C 1
ATOM 645 O O . LYS A 1 79 ? -27.673 12.704 40.623 1.00 74.94 79 LYS A O 1
ATOM 650 N N . TYR A 1 80 ? -26.045 13.830 39.555 1.00 73.75 80 TYR A N 1
ATOM 651 C CA . TYR A 1 80 ? -25.193 14.041 40.738 1.00 73.75 80 TYR A CA 1
ATOM 652 C C . TYR A 1 80 ? -24.787 15.503 41.011 1.00 73.75 80 TYR A C 1
ATOM 654 O O . TYR A 1 80 ? -24.253 15.794 42.083 1.00 73.75 80 TYR A O 1
ATOM 662 N N . GLY A 1 81 ? -25.021 16.440 40.093 1.00 62.16 81 GLY A N 1
ATOM 663 C CA . GLY A 1 81 ? -24.769 17.869 40.292 1.00 62.16 81 GLY A CA 1
ATOM 664 C C . GLY A 1 81 ? -26.087 18.595 40.571 1.00 62.16 81 GLY A C 1
ATOM 665 O O . GLY A 1 81 ? -26.861 18.735 39.631 1.00 62.16 81 GLY A O 1
ATOM 666 N N . PRO A 1 82 ? -26.406 19.045 41.803 1.00 55.47 82 PRO A N 1
ATOM 667 C CA . PRO A 1 82 ? -25.514 19.469 42.879 1.00 55.47 82 PRO A CA 1
ATOM 668 C C . PRO A 1 82 ? -25.836 18.785 44.223 1.00 55.47 82 PRO A C 1
ATOM 670 O O . PRO A 1 82 ? -26.748 19.193 44.937 1.00 55.47 82 PRO A O 1
ATOM 673 N N . MET A 1 83 ? -25.026 17.814 44.646 1.00 53.34 83 MET A N 1
ATOM 674 C CA . MET A 1 83 ? -24.916 17.464 46.071 1.00 53.34 83 MET A CA 1
ATOM 675 C C . MET A 1 83 ? -23.806 18.318 46.710 1.00 53.34 83 MET A C 1
ATOM 677 O O . MET A 1 83 ? -22.817 17.807 47.229 1.00 53.34 83 MET A O 1
ATOM 681 N N . ILE A 1 84 ? -23.924 19.648 46.597 1.00 55.34 84 ILE A N 1
ATOM 682 C CA . ILE A 1 84 ? -23.077 20.566 47.365 1.00 55.34 84 ILE A CA 1
ATOM 683 C C . ILE A 1 84 ? -23.629 20.566 48.786 1.00 55.34 84 ILE A C 1
ATOM 685 O O . ILE A 1 84 ? -24.769 20.945 49.038 1.00 55.34 84 ILE A O 1
ATOM 689 N N . MET A 1 85 ? -22.802 20.052 49.688 1.00 50.69 85 MET A N 1
ATOM 690 C CA . MET A 1 85 ? -23.061 19.885 51.107 1.00 50.69 85 MET A CA 1
ATOM 691 C C . MET A 1 85 ? -23.574 21.182 51.749 1.00 50.69 85 MET A C 1
ATOM 693 O O . MET A 1 85 ? -22.809 22.126 51.935 1.00 50.69 85 MET A O 1
ATOM 697 N N . HIS A 1 86 ? -24.828 21.194 52.200 1.00 43.03 86 HIS A N 1
ATOM 698 C CA . HIS A 1 86 ? -25.202 22.026 53.339 1.00 43.03 86 HIS A CA 1
ATOM 699 C C . HIS A 1 86 ? -24.758 21.298 54.614 1.00 43.03 86 HIS A C 1
ATOM 701 O O . HIS A 1 86 ? -25.491 20.484 55.169 1.00 43.03 86 HIS A O 1
ATOM 707 N N . ARG A 1 87 ? -23.521 21.561 55.054 1.00 41.00 87 ARG A N 1
ATOM 708 C CA . ARG A 1 87 ? -23.145 21.389 56.463 1.00 41.00 87 ARG A CA 1
ATOM 709 C C . ARG A 1 87 ? -23.645 22.625 57.212 1.00 41.00 87 ARG A C 1
ATOM 711 O O . ARG A 1 87 ? -23.026 23.682 57.108 1.00 41.00 87 ARG A O 1
ATOM 718 N N . GLY A 1 88 ? -24.800 22.484 57.859 1.00 44.22 88 GLY A N 1
ATOM 719 C CA . GLY A 1 88 ? -25.149 23.270 59.045 1.00 44.22 88 GLY A CA 1
ATOM 720 C C . GLY A 1 88 ? -24.449 22.719 60.279 1.00 44.22 88 GLY A C 1
ATOM 721 O O . GLY A 1 88 ? -23.928 21.580 60.195 1.00 44.22 88 GLY A O 1
#

Foldseek 3Di:
DDDPDDDDPDDDDDDDDDDPPHDPLNSVQVVQCVVCVVVVHDRDRSDPVVVVVVVVVVVVVVVVVVVVVVVVVVVCCVVPPPPPDPPD